Protein AF-0000000067828564 (afdb_homodimer)

Solvent-accessible surface area (backbone atoms only — not comparable to full-atom values): 9324 Å² total; per-residue (Å²): 128,87,75,57,63,28,29,44,36,35,41,36,28,55,82,49,42,72,46,80,44,44,30,70,44,70,65,61,47,49,49,48,43,61,68,49,35,58,80,33,35,77,32,80,57,73,42,78,50,86,53,73,77,52,92,93,58,77,49,69,43,34,34,47,38,53,44,32,39,38,39,35,58,36,68,76,77,78,79,71,78,120,129,86,73,58,62,28,29,43,35,36,41,32,33,56,49,76,42,74,46,79,44,38,29,70,43,69,65,62,46,50,47,47,42,60,70,47,38,58,81,33,41,77,32,76,55,73,42,79,48,87,46,67,78,46,88,79,32,40,35,35,33,19,34,48,32,55,75,47,77,46,80,39,79,34,70,78,75,73,80,69,79,119

Sequence (164 aa):
MQKADEFAIHLFLANGHREEVRFMTIQDFQKWYSNEVVPKHDSQEFISVPIRNIQGEYMVVRPSAIVAIRVEPIFFGSVERMMQKADEFAIHLFLANGHREEVRFMTIQDFQKWYSNEVVPKHDSQEFISVPIRNIQGEYMVVRPSAIVAIRVEPIFFGSVERM

Radius of gyration: 17.83 Å; Cα contacts (8 Å, |Δi|>4): 313; chains: 2; bounding box: 46×59×30 Å

Secondary structure (DSSP, 8-state):
-PPPSEEEEEEEEGGG-EEEEEES-HHHHHHHIIIIITTTTT--S-EEE---SSTT--EEE-GGGEEEEEEEEE--------/----SEEEEEEEEGGGEEEEEEES-HHHHHHHIIIIITTTTT--S-EEE---SSTT-EEEE-GGGEEEEEEEEE--------

Organism: Synechocystis sp. (strain ATCC 27184 / PCC 6803 / Kazusa) (NCBI:txid1111708)

pLDDT: mean 89.41, std 14.84, range [28.97, 98.69]

Foldseek 3Di:
DDDFQWKWKWFQFPPGDIDIAIDRDPVLVVCCCVVPLVVQQCFQDWDWDPGDDDPPDTDIDRSNGTPDMDMDGHHDDPPPPD/DDDFQWKWKWFDFAPGDIDIAIDRDPVLVVCCCVVPLVVQQCAQDWDKDPGDDDVPDTDIDRSVGGPDMDMDGHHDDPPPPD

Structure (mmCIF, N/CA/C/O backbone):
data_AF-0000000067828564-model_v1
#
loop_
_entity.id
_entity.type
_entity.pdbx_description
1 polymer 'Ssl2781 protein'
#
loop_
_atom_site.group_PDB
_atom_site.id
_atom_site.type_symbol
_atom_site.label_atom_id
_atom_site.label_alt_id
_atom_site.label_comp_id
_atom_site.label_asym_id
_atom_site.label_entity_id
_atom_site.label_seq_id
_atom_site.pdbx_PDB_ins_code
_atom_site.Cartn_x
_atom_site.Cartn_y
_atom_site.Cartn_z
_atom_site.occupancy
_atom_site.B_iso_or_equiv
_atom_site.auth_seq_id
_atom_site.auth_comp_id
_atom_site.auth_asym_id
_atom_site.auth_atom_id
_atom_site.pdbx_PDB_model_num
ATOM 1 N N . MET A 1 1 ? -16.844 6.855 16.109 1 56.84 1 MET A N 1
ATOM 2 C CA . MET A 1 1 ? -16 6.855 14.906 1 56.84 1 MET A CA 1
ATOM 3 C C . MET A 1 1 ? -16.812 6.465 13.672 1 56.84 1 MET A C 1
ATOM 5 O O . MET A 1 1 ? -17.734 5.652 13.766 1 56.84 1 MET A O 1
ATOM 9 N N . GLN A 1 2 ? -17.031 7.309 12.688 1 77.69 2 GLN A N 1
ATOM 10 C CA . GLN A 1 2 ? -17.828 7.012 11.508 1 77.69 2 GLN A CA 1
ATOM 11 C C . GLN A 1 2 ? -17.359 5.723 10.836 1 77.69 2 GLN A C 1
ATOM 13 O O . GLN A 1 2 ? -16.172 5.523 10.633 1 77.69 2 GLN A O 1
ATOM 18 N N . LYS A 1 3 ? -18.344 4.758 10.875 1 85.31 3 LYS A N 1
ATOM 19 C CA . LYS A 1 3 ? -18.078 3.49 10.203 1 85.31 3 LYS A CA 1
ATOM 20 C C . LYS A 1 3 ? -17.906 3.691 8.695 1 85.31 3 LYS A C 1
ATOM 22 O O . LYS A 1 3 ? -18.734 4.34 8.055 1 85.31 3 LYS A O 1
ATOM 27 N N . ALA A 1 4 ? -16.797 3.125 8.188 1 88.94 4 ALA A N 1
ATOM 28 C CA . ALA A 1 4 ? -16.547 3.244 6.754 1 88.94 4 ALA A CA 1
ATOM 29 C C . ALA A 1 4 ? -17.656 2.568 5.945 1 88.94 4 ALA A C 1
ATOM 31 O O . ALA A 1 4 ? -18.203 1.549 6.371 1 88.94 4 ALA A O 1
ATOM 32 N N . ASP A 1 5 ? -18.031 3.143 4.816 1 90.81 5 ASP A N 1
ATOM 33 C CA . ASP A 1 5 ? -19.062 2.582 3.947 1 90.81 5 ASP A CA 1
ATOM 34 C C . ASP A 1 5 ? -18.5 1.451 3.09 1 90.81 5 ASP A C 1
ATOM 36 O O . ASP A 1 5 ? -19.203 0.502 2.76 1 90.81 5 ASP A O 1
ATOM 40 N N . GLU A 1 6 ? -17.312 1.57 2.701 1 93.06 6 GLU A N 1
ATOM 41 C CA . GLU A 1 6 ? -16.578 0.573 1.929 1 93.06 6 GLU A CA 1
ATOM 42 C C . GLU A 1 6 ? -15.07 0.773 2.061 1 93.06 6 GLU A C 1
ATOM 44 O O . GLU A 1 6 ? -14.617 1.662 2.783 1 93.06 6 GLU A O 1
ATOM 49 N N . PHE A 1 7 ? -14.367 -0.123 1.478 1 92.5 7 PHE A N 1
ATOM 50 C CA . PHE A 1 7 ? -12.914 -0.074 1.516 1 92.5 7 PHE A CA 1
ATOM 51 C C . PHE A 1 7 ? -12.328 -0.185 0.111 1 92.5 7 PHE A C 1
ATOM 53 O O . PHE A 1 7 ? -12.625 -1.138 -0.615 1 92.5 7 PHE A O 1
ATOM 60 N N . ALA A 1 8 ? -11.641 0.835 -0.246 1 94.44 8 ALA A N 1
ATOM 61 C CA . ALA A 1 8 ? -10.844 0.76 -1.47 1 94.44 8 ALA A CA 1
ATOM 62 C C . ALA A 1 8 ? -9.539 0.012 -1.229 1 94.44 8 ALA A C 1
ATOM 64 O O . ALA A 1 8 ? -8.758 0.379 -0.347 1 94.44 8 ALA A O 1
ATOM 65 N N . ILE A 1 9 ? -9.359 -1.088 -1.995 1 96 9 ILE A N 1
ATOM 66 C CA . ILE A 1 9 ? -8.125 -1.866 -1.948 1 96 9 ILE A CA 1
ATOM 67 C C . ILE A 1 9 ? -7.297 -1.595 -3.201 1 96 9 ILE A C 1
ATOM 69 O O . ILE A 1 9 ? -7.723 -1.903 -4.316 1 96 9 ILE A O 1
ATOM 73 N N . HIS A 1 10 ? -6.141 -0.944 -2.955 1 96.56 10 HIS A N 1
ATOM 74 C CA . HIS A 1 10 ? -5.203 -0.717 -4.051 1 96.56 10 HIS A CA 1
ATOM 75 C C . HIS A 1 10 ? -4.184 -1.846 -4.148 1 96.56 10 HIS A C 1
ATOM 77 O O . HIS A 1 10 ? -3.42 -2.08 -3.207 1 96.56 10 HIS A O 1
ATOM 83 N N . LEU A 1 11 ? -4.246 -2.539 -5.25 1 97.75 11 LEU A N 1
ATOM 84 C CA . LEU A 1 11 ? -3.27 -3.584 -5.539 1 97.75 11 LEU A CA 1
ATOM 85 C C . LEU A 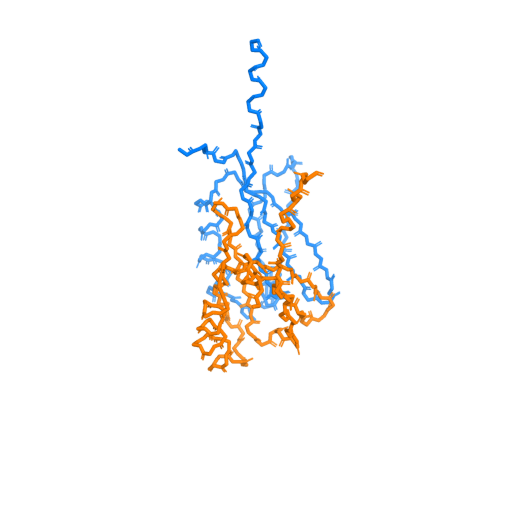1 11 ? -2.158 -3.057 -6.441 1 97.75 11 LEU A C 1
ATOM 87 O O . LEU A 1 11 ? -2.426 -2.572 -7.543 1 97.75 11 LEU A O 1
ATOM 91 N N . PHE A 1 12 ? -0.944 -3.07 -5.926 1 97.94 12 PHE A N 1
ATOM 92 C CA . PHE A 1 12 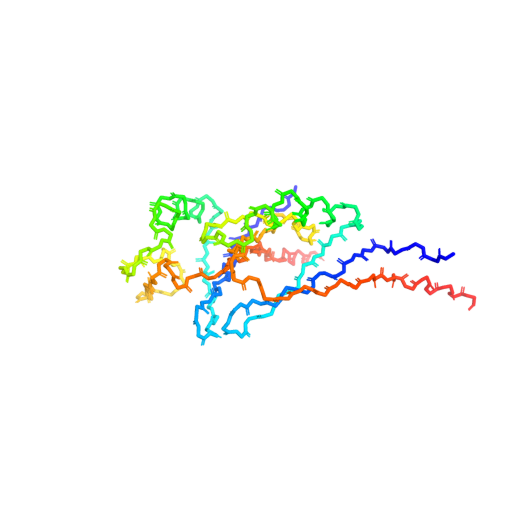? 0.238 -2.771 -6.727 1 97.94 12 PHE A CA 1
ATOM 93 C C . PHE A 1 12 ? 0.846 -4.047 -7.293 1 97.94 12 PHE A C 1
ATOM 95 O O . PHE A 1 12 ? 1.322 -4.902 -6.543 1 97.94 12 PHE A O 1
ATOM 102 N N . LEU A 1 13 ? 0.845 -4.16 -8.609 1 97.75 13 LEU A N 1
ATOM 103 C CA . LEU A 1 13 ? 1.21 -5.41 -9.258 1 97.75 13 LEU A CA 1
ATOM 104 C C . LEU A 1 13 ? 2.547 -5.281 -9.984 1 97.75 13 LEU A C 1
ATOM 106 O O . LEU A 1 13 ? 2.953 -4.176 -10.352 1 97.75 13 LEU A O 1
ATOM 110 N N . ALA A 1 14 ? 3.137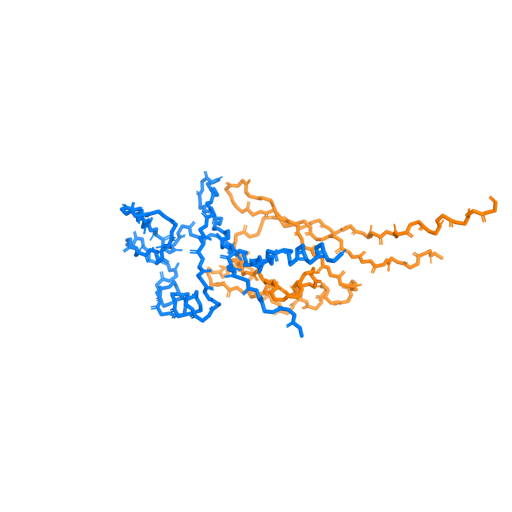 -6.453 -10.125 1 94.31 14 ALA A N 1
ATOM 111 C CA . ALA A 1 14 ? 4.367 -6.5 -10.906 1 94.31 14 ALA A CA 1
ATOM 112 C C . ALA A 1 14 ? 4.164 -5.879 -12.289 1 94.31 14 ALA A C 1
ATOM 114 O O . ALA A 1 14 ? 3.029 -5.73 -12.75 1 94.31 14 ALA A O 1
ATOM 115 N N . ASN A 1 15 ? 5.18 -5.391 -12.883 1 92.25 15 ASN A N 1
ATOM 116 C CA . ASN A 1 15 ? 5.258 -4.812 -14.219 1 92.25 15 ASN A CA 1
ATOM 117 C C . ASN A 1 15 ? 4.516 -3.479 -14.297 1 92.25 15 ASN A C 1
ATOM 119 O O . ASN A 1 15 ? 4.016 -3.105 -15.359 1 92.25 15 ASN A O 1
ATOM 123 N N . GLY A 1 16 ? 4.254 -2.867 -13.148 1 93.75 16 GLY A N 1
ATOM 124 C CA . GLY A 1 16 ? 3.844 -1.476 -13.078 1 93.75 16 GLY A CA 1
ATOM 125 C C . GLY A 1 16 ? 2.336 -1.298 -13.086 1 93.75 16 GLY A C 1
ATOM 126 O O . GLY A 1 16 ? 1.84 -0.17 -13.109 1 93.75 16 GLY A O 1
ATOM 127 N N . HIS A 1 17 ? 1.608 -2.404 -13.008 1 96 17 HIS A N 1
ATOM 128 C CA . HIS A 1 17 ? 0.152 -2.322 -13.008 1 96 17 HIS A CA 1
ATOM 129 C C . HIS A 1 17 ? -0.385 -1.99 -11.617 1 96 17 HIS A C 1
ATOM 131 O O . HIS A 1 17 ? 0.155 -2.455 -10.617 1 96 17 HIS A O 1
ATOM 137 N N . ARG A 1 18 ? -1.428 -1.142 -11.641 1 96.12 18 ARG A N 1
ATOM 138 C CA . ARG A 1 18 ? -2.154 -0.797 -10.422 1 96.12 18 ARG A CA 1
ATOM 139 C C . ARG A 1 18 ? -3.66 -0.945 -10.625 1 96.12 18 ARG A C 1
ATOM 141 O O . ARG A 1 18 ? -4.199 -0.509 -11.641 1 96.12 18 ARG A O 1
ATOM 148 N N . GLU A 1 19 ? -4.27 -1.646 -9.625 1 95.56 19 GLU A N 1
ATOM 149 C CA . GLU A 1 19 ? -5.715 -1.826 -9.703 1 95.56 19 GLU A CA 1
ATOM 150 C C . GLU A 1 19 ? -6.391 -1.453 -8.391 1 95.56 19 GLU A C 1
ATOM 152 O O . GLU A 1 19 ? -5.789 -1.577 -7.32 1 95.56 19 GLU A O 1
ATOM 157 N N . GLU A 1 20 ? -7.559 -0.889 -8.508 1 94.81 20 GLU A N 1
ATOM 158 C CA . GLU A 1 20 ? -8.391 -0.613 -7.344 1 94.81 20 GLU A CA 1
ATOM 159 C C . GLU A 1 20 ? -9.648 -1.477 -7.348 1 94.81 20 GLU A C 1
ATOM 161 O O . GLU A 1 20 ? -10.336 -1.572 -8.367 1 94.81 20 GLU A O 1
ATOM 166 N N . VAL A 1 21 ? -9.859 -2.176 -6.176 1 94.12 21 VAL A N 1
ATOM 167 C CA . VAL A 1 21 ? -11.086 -2.949 -6.008 1 94.12 21 VAL A CA 1
ATOM 168 C C . VAL A 1 21 ? -11.781 -2.551 -4.707 1 94.12 21 VAL A C 1
ATOM 170 O O . VAL A 1 21 ? -11.156 -1.949 -3.826 1 94.12 21 VAL A O 1
ATOM 173 N N . ARG A 1 22 ? -13.07 -2.857 -4.699 1 92.69 22 ARG A N 1
ATOM 174 C CA . ARG A 1 22 ? -13.852 -2.445 -3.543 1 92.69 22 ARG A CA 1
ATOM 175 C C . ARG A 1 22 ? -14.344 -3.656 -2.752 1 92.69 22 ARG A C 1
ATOM 177 O O . ARG A 1 22 ? -14.758 -4.656 -3.336 1 92.69 22 ARG A O 1
ATOM 184 N N . PHE A 1 23 ? -14.125 -3.523 -1.428 1 91.88 23 PHE A N 1
ATOM 185 C CA . PHE A 1 23 ? -14.719 -4.465 -0.485 1 91.88 23 PHE A CA 1
ATOM 186 C C . PHE A 1 23 ? -15.742 -3.768 0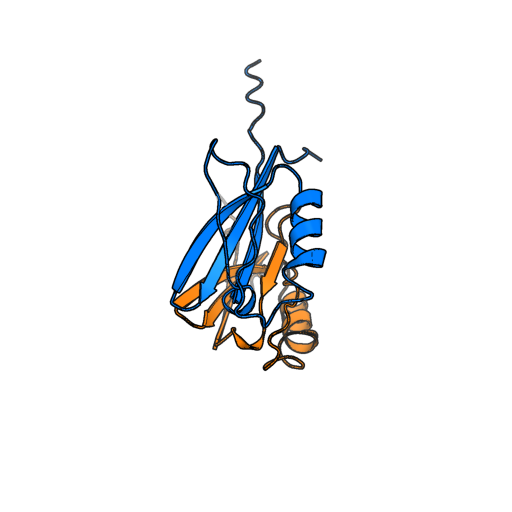.398 1 91.88 23 PHE A C 1
ATOM 188 O O . PHE A 1 23 ? -15.531 -2.631 0.827 1 91.88 23 PHE A O 1
ATOM 195 N N . MET A 1 24 ? -16.781 -4.453 0.681 1 88.88 24 MET A N 1
ATOM 196 C CA . MET A 1 24 ? -17.859 -3.859 1.475 1 88.88 24 MET A CA 1
ATOM 197 C C . MET A 1 24 ? -17.438 -3.727 2.938 1 88.88 24 MET A C 1
ATOM 199 O O . MET A 1 24 ? -17.828 -2.773 3.613 1 88.88 24 MET A O 1
ATOM 203 N N . THR A 1 25 ? -16.688 -4.684 3.449 1 91.25 25 THR A N 1
ATOM 204 C CA . THR A 1 25 ? -16.234 -4.656 4.836 1 91.25 25 THR A CA 1
ATOM 205 C C . THR A 1 25 ? -14.75 -4.969 4.93 1 91.25 25 THR A C 1
ATOM 207 O O . THR A 1 25 ? -14.195 -5.648 4.066 1 91.25 25 THR A O 1
ATOM 210 N N . ILE A 1 26 ? -14.18 -4.539 5.969 1 92.62 26 ILE A N 1
ATOM 211 C CA . ILE A 1 26 ? -12.773 -4.816 6.207 1 92.62 26 ILE A CA 1
ATOM 212 C C . ILE A 1 26 ? -12.578 -6.305 6.477 1 92.62 26 ILE A C 1
ATOM 214 O O . ILE A 1 26 ? -11.547 -6.879 6.109 1 92.62 26 ILE A O 1
ATOM 218 N N . GLN A 1 27 ? -13.578 -6.898 7.137 1 94.44 27 GLN A N 1
ATOM 219 C CA . GLN A 1 27 ? -13.516 -8.32 7.461 1 94.44 27 GLN A CA 1
ATOM 220 C C . GLN A 1 27 ? -13.438 -9.172 6.195 1 94.44 27 GLN A C 1
ATOM 222 O O . GLN A 1 27 ? -12.711 -10.164 6.152 1 94.44 27 GLN A O 1
ATOM 227 N N . ASP A 1 28 ? -14.164 -8.805 5.117 1 93.56 28 ASP A N 1
ATOM 228 C CA . ASP A 1 28 ? -14.117 -9.531 3.854 1 93.56 28 ASP A CA 1
ATOM 229 C C . ASP A 1 28 ? -12.727 -9.469 3.227 1 93.56 28 ASP A C 1
ATOM 231 O O . ASP A 1 28 ? -12.219 -10.469 2.721 1 93.56 28 ASP A O 1
ATOM 235 N N . PHE A 1 29 ? -12.18 -8.312 3.324 1 94.69 29 PHE A N 1
ATOM 236 C CA . PHE A 1 29 ? -10.82 -8.18 2.812 1 94.69 29 PHE A CA 1
ATOM 237 C C . PHE A 1 29 ? -9.852 -9.031 3.627 1 94.69 29 PHE A C 1
ATOM 239 O O . PHE A 1 29 ? -9.023 -9.742 3.064 1 94.69 29 PHE A O 1
ATOM 246 N N . GLN A 1 30 ? -9.992 -8.867 4.949 1 95.56 30 GLN A N 1
ATOM 247 C CA . GLN A 1 30 ? -9.07 -9.578 5.824 1 95.56 30 GLN A CA 1
ATOM 248 C C . GLN A 1 30 ? -9.148 -11.086 5.598 1 95.56 30 GLN A C 1
ATOM 250 O O . GLN A 1 30 ? -8.125 -11.781 5.613 1 95.56 30 GLN A O 1
ATOM 255 N N . LYS A 1 31 ? -10.297 -11.625 5.414 1 97.19 31 LYS A N 1
ATOM 256 C CA . LYS A 1 31 ? -10.477 -13.039 5.121 1 97.19 31 LYS A CA 1
ATOM 257 C C . LYS A 1 31 ? -9.766 -13.43 3.824 1 97.19 31 LYS A C 1
ATOM 259 O O . LYS A 1 31 ? -9.039 -14.422 3.781 1 97.19 31 LYS A O 1
ATOM 264 N N . TRP A 1 32 ? -9.961 -12.641 2.775 1 97.75 32 TRP A N 1
ATOM 265 C CA . TRP A 1 32 ? -9.328 -12.914 1.491 1 97.75 32 TRP A CA 1
ATOM 266 C C . TRP A 1 32 ? -7.809 -12.836 1.611 1 97.75 32 TRP A C 1
ATOM 268 O O . TRP A 1 32 ? -7.094 -13.711 1.116 1 97.75 32 TRP A O 1
ATOM 278 N N . TYR A 1 33 ? -7.367 -11.859 2.248 1 97.94 33 TYR A N 1
ATOM 279 C CA . TYR A 1 33 ? -5.941 -11.617 2.43 1 97.94 33 TYR A CA 1
ATOM 280 C C . TYR A 1 33 ? -5.289 -12.75 3.209 1 97.94 33 TYR A C 1
ATOM 282 O O . TYR A 1 33 ? -4.293 -13.328 2.762 1 97.94 33 TYR A O 1
ATOM 290 N N . SER A 1 34 ? -5.914 -13.148 4.371 1 98.06 34 SER A N 1
ATOM 291 C CA . SER A 1 34 ? -5.32 -14.125 5.281 1 98.06 34 SER A CA 1
ATOM 292 C C . SER A 1 34 ? -5.477 -15.547 4.746 1 98.06 34 SER A C 1
ATOM 294 O O . SER A 1 34 ? -4.609 -16.391 4.965 1 98.06 34 SER A O 1
ATOM 296 N N . ASN A 1 35 ? -6.559 -15.812 4.031 1 98.06 35 ASN A N 1
ATOM 297 C CA . ASN A 1 35 ? -6.848 -17.172 3.609 1 98.06 35 ASN A CA 1
ATOM 298 C C . ASN A 1 35 ? -6.305 -17.453 2.211 1 98.06 35 ASN A C 1
ATOM 300 O O . ASN A 1 35 ? -6.031 -18.609 1.867 1 98.06 35 ASN A O 1
ATOM 304 N N . GLU A 1 36 ? -6.168 -16.406 1.363 1 98.06 36 GLU A N 1
ATOM 305 C CA . GLU A 1 36 ? -5.801 -16.641 -0.03 1 98.06 36 GLU A CA 1
ATOM 306 C C . GLU A 1 36 ? -4.43 -16.047 -0.345 1 98.06 36 GLU A C 1
ATOM 308 O O . GLU A 1 36 ? -3.549 -16.75 -0.853 1 98.06 36 GLU A O 1
ATOM 313 N N . VAL A 1 37 ? -4.191 -14.844 -0.028 1 98.38 37 VAL A N 1
ATOM 314 C CA . VAL A 1 37 ? -2.984 -14.148 -0.466 1 98.38 37 VAL A CA 1
ATOM 315 C C . VAL A 1 37 ? -1.788 -14.617 0.359 1 98.38 37 VAL A C 1
ATOM 317 O O . VAL A 1 37 ? -0.784 -15.07 -0.196 1 98.38 37 VAL A O 1
ATOM 320 N N . VAL A 1 38 ? -1.982 -14.586 1.669 1 98.19 38 VAL A N 1
ATOM 321 C CA . VAL A 1 38 ? -0.851 -14.82 2.561 1 98.19 38 VAL A CA 1
ATOM 322 C C . VAL A 1 38 ? -0.354 -16.25 2.4 1 98.19 38 VAL A C 1
ATOM 324 O O . VAL A 1 38 ? 0.827 -16.484 2.127 1 98.19 38 VAL A O 1
ATOM 327 N N . PRO A 1 39 ? -1.225 -17.312 2.508 1 98.25 39 PRO A N 1
ATOM 328 C CA . PRO A 1 39 ? -0.71 -18.672 2.402 1 98.25 39 PRO A CA 1
ATOM 329 C C . PRO A 1 39 ? -0.156 -19 1.015 1 98.25 39 PRO A C 1
ATOM 331 O O . PRO A 1 39 ? 0.65 -19.906 0.863 1 98.25 39 PRO A O 1
ATOM 334 N N . LYS A 1 40 ? -0.553 -18.219 -0 1 98.12 40 LYS A N 1
ATOM 335 C CA . LYS A 1 40 ? -0.131 -18.453 -1.378 1 98.12 40 LYS A CA 1
ATOM 336 C C . LYS A 1 40 ? 0.724 -17.297 -1.897 1 98.12 40 LYS A C 1
ATOM 338 O O . LYS A 1 40 ? 0.71 -17 -3.094 1 98.12 40 LYS A O 1
ATOM 343 N N . HIS A 1 41 ? 1.382 -16.562 -1.081 1 97.19 41 HIS A N 1
ATOM 344 C CA . HIS A 1 41 ? 2.025 -15.281 -1.372 1 97.19 41 HIS A CA 1
ATOM 345 C C . HIS A 1 41 ? 3.02 -15.414 -2.521 1 97.19 41 HIS A C 1
ATOM 347 O O . HIS A 1 41 ? 3.268 -14.453 -3.248 1 97.19 41 HIS A O 1
ATOM 353 N N . ASP A 1 42 ? 3.596 -16.625 -2.801 1 96.94 42 ASP A N 1
ATOM 354 C CA . ASP A 1 42 ? 4.574 -16.797 -3.871 1 96.94 42 ASP A CA 1
ATOM 355 C C . ASP A 1 42 ? 3.975 -17.578 -5.039 1 96.94 42 ASP A C 1
ATOM 357 O O . ASP A 1 42 ? 4.688 -17.938 -5.977 1 96.94 42 ASP A O 1
ATOM 361 N N . SER A 1 43 ? 2.707 -17.844 -4.953 1 98.06 43 SER A N 1
ATOM 362 C CA . SER A 1 43 ? 2.059 -18.672 -5.957 1 98.06 43 SER A CA 1
ATOM 363 C C . SER A 1 43 ? 1.886 -17.922 -7.273 1 98.06 43 SER A C 1
ATOM 365 O O . SER A 1 43 ? 1.522 -16.734 -7.277 1 98.06 43 SER A O 1
ATOM 367 N N . GLN A 1 44 ? 2.1 -18.578 -8.391 1 97.94 44 GLN A N 1
ATOM 368 C CA . GLN A 1 44 ? 1.851 -18.062 -9.727 1 97.94 44 GLN A CA 1
ATOM 369 C C . GLN A 1 44 ? 0.458 -18.438 -10.219 1 97.94 44 GLN A C 1
ATOM 371 O O . GLN A 1 44 ? 0.048 -18.047 -11.312 1 97.94 44 GLN A O 1
ATOM 376 N N . GLU A 1 45 ? -0.202 -19.234 -9.438 1 98 45 GLU A N 1
ATOM 377 C CA . GLU A 1 45 ? -1.568 -19.625 -9.781 1 98 45 GLU A CA 1
ATOM 378 C C . GLU A 1 45 ? -2.551 -18.5 -9.477 1 98 45 GLU A C 1
ATOM 380 O O . GLU A 1 45 ? -2.404 -17.781 -8.477 1 98 45 GLU A O 1
ATOM 385 N N . PHE A 1 46 ? -3.525 -18.438 -10.32 1 98.19 46 PHE A N 1
ATOM 386 C CA . PHE A 1 46 ? -4.527 -17.391 -10.141 1 98.19 46 PHE A CA 1
ATOM 387 C C . PHE A 1 46 ? -5.418 -17.703 -8.938 1 98.19 46 PHE A C 1
ATOM 389 O O . PHE A 1 46 ? -5.809 -18.844 -8.734 1 98.19 46 PHE A O 1
ATOM 396 N N . ILE A 1 47 ? -5.656 -16.609 -8.164 1 98 47 ILE A N 1
ATOM 397 C CA . ILE A 1 47 ? -6.723 -16.656 -7.168 1 98 47 ILE A CA 1
ATOM 398 C C . ILE A 1 47 ? -7.77 -15.594 -7.48 1 98 47 ILE A C 1
ATOM 400 O O . ILE A 1 47 ? -7.457 -14.555 -8.07 1 98 47 ILE A O 1
ATOM 404 N N . SER A 1 48 ? -8.984 -15.875 -7.059 1 95.81 48 SER A N 1
ATOM 405 C CA . SER A 1 48 ? -10.078 -14.93 -7.285 1 95.81 48 SER A CA 1
ATOM 406 C C . SER A 1 48 ? -10.055 -13.805 -6.262 1 95.81 48 SER A C 1
ATOM 408 O O . SER A 1 48 ? -9.797 -14.031 -5.082 1 95.81 48 SER A O 1
ATOM 410 N N . VAL A 1 49 ? -10.312 -12.609 -6.703 1 95.38 49 VAL A N 1
ATOM 411 C CA . VAL A 1 49 ? -10.531 -11.469 -5.82 1 95.38 49 VAL A CA 1
ATOM 412 C C . VAL A 1 49 ? -12.023 -11.25 -5.625 1 95.38 49 VAL A C 1
ATOM 414 O O . VAL A 1 49 ? -12.766 -11.055 -6.594 1 95.38 49 VAL A O 1
ATOM 417 N N . PRO A 1 50 ? -12.445 -11.289 -4.344 1 88.25 50 PRO A N 1
ATOM 418 C CA . PRO A 1 50 ? -13.875 -11.133 -4.086 1 88.25 50 PRO A CA 1
ATOM 419 C C . PRO A 1 50 ? -14.359 -9.695 -4.301 1 88.25 50 PRO A C 1
ATOM 421 O O . PRO A 1 50 ? -14.586 -8.969 -3.334 1 88.25 50 PRO A O 1
ATOM 424 N N . ILE A 1 51 ? -14.633 -9.156 -5.492 1 79 51 ILE A N 1
ATOM 425 C CA . ILE A 1 51 ? -14.984 -7.773 -5.793 1 79 51 ILE A CA 1
ATOM 426 C C . ILE A 1 51 ? -16.5 -7.637 -5.902 1 79 51 ILE A C 1
ATOM 428 O O . ILE A 1 51 ? -17.203 -8.617 -6.16 1 79 51 ILE A O 1
ATOM 432 N N . ARG A 1 52 ? -17.109 -6.586 -5.309 1 71.94 52 ARG A N 1
ATOM 433 C CA . ARG A 1 52 ? -18.531 -6.281 -5.387 1 71.94 52 ARG A CA 1
ATOM 434 C C . ARG A 1 52 ? -18.781 -5.047 -6.246 1 71.94 52 ARG A C 1
ATOM 436 O O . ARG A 1 52 ? -19.688 -4.258 -5.965 1 71.94 52 ARG A O 1
ATOM 443 N N . ASN A 1 53 ? -18.078 -4.855 -7.254 1 67.25 53 ASN A N 1
ATOM 444 C CA . ASN A 1 53 ? -18.266 -3.598 -7.973 1 67.25 53 ASN A CA 1
ATOM 445 C C . ASN A 1 53 ? -19.516 -3.633 -8.859 1 67.25 53 ASN A C 1
ATOM 447 O O . ASN A 1 53 ? -20.453 -2.873 -8.641 1 67.25 53 ASN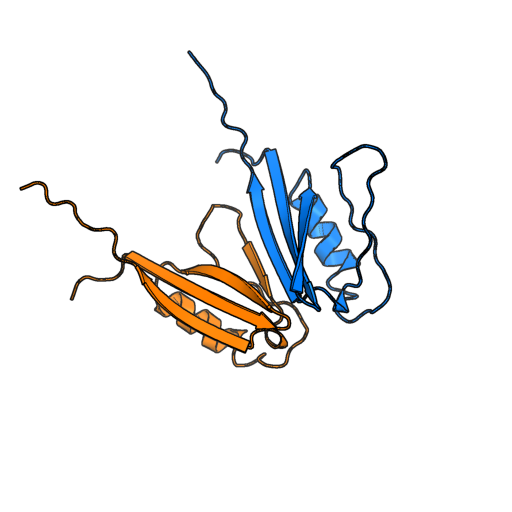 A O 1
ATOM 451 N N . ILE A 1 54 ? -19.5 -4.316 -9.906 1 69.38 54 ILE A N 1
ATOM 452 C CA . ILE A 1 54 ? -20.594 -4.363 -10.859 1 69.38 54 ILE A CA 1
ATOM 453 C C . ILE A 1 54 ? -21 -5.816 -11.117 1 69.38 54 ILE A C 1
ATOM 455 O O . ILE A 1 54 ? -20.172 -6.723 -11 1 69.38 54 ILE A O 1
ATOM 459 N N . GLN A 1 55 ? -22.281 -6.004 -11.242 1 75.62 55 GLN A N 1
ATOM 460 C CA . GLN A 1 55 ? -22.75 -7.328 -11.641 1 75.62 55 GLN A CA 1
ATOM 461 C C . GLN A 1 55 ? -21.922 -7.879 -12.797 1 75.62 55 GLN A C 1
ATOM 463 O O . GLN A 1 55 ? -21.609 -7.156 -13.742 1 75.62 55 GLN A O 1
ATOM 468 N N . GLY A 1 56 ? -21.344 -9.141 -12.727 1 81.5 56 GLY A N 1
ATOM 469 C CA . GLY A 1 56 ? -20.609 -9.812 -13.781 1 81.5 56 GLY A CA 1
ATOM 470 C C . GLY A 1 56 ? -19.125 -9.516 -13.758 1 81.5 56 GLY A C 1
ATOM 471 O O . GLY A 1 56 ? -18.344 -10.117 -14.508 1 81.5 56 GLY A O 1
ATOM 472 N N . GLU A 1 57 ? -18.75 -8.562 -12.922 1 84.12 57 GLU A N 1
ATOM 473 C CA . GLU A 1 57 ? -17.344 -8.219 -12.844 1 84.12 57 GLU A CA 1
ATOM 474 C C . GLU A 1 57 ? -16.578 -9.188 -11.938 1 84.12 57 GLU A C 1
ATOM 476 O O . GLU A 1 57 ? -17.094 -9.594 -10.891 1 84.12 57 GLU A O 1
ATOM 481 N N . TYR A 1 58 ? -15.477 -9.812 -12.453 1 90.19 58 TYR A N 1
ATOM 482 C CA . TYR A 1 58 ? -14.617 -10.602 -11.57 1 90.19 58 TYR A CA 1
ATOM 483 C C . TYR A 1 58 ? -13.148 -10.312 -11.836 1 90.19 58 TYR A C 1
ATOM 485 O O . TYR A 1 58 ? -12.789 -9.812 -12.906 1 90.19 58 TYR A O 1
ATOM 493 N N . MET A 1 59 ? -12.359 -10.547 -11.008 1 93.88 59 MET A N 1
ATOM 494 C CA . MET A 1 59 ? -10.914 -10.375 -11.125 1 93.88 59 MET A CA 1
ATOM 495 C C . MET A 1 59 ? -10.18 -11.586 -10.555 1 93.88 59 MET A C 1
ATOM 497 O O . MET A 1 59 ? -10.609 -12.172 -9.555 1 93.88 59 MET A O 1
ATOM 501 N N . VAL A 1 60 ? -9.109 -12 -11.281 1 97.5 60 VAL A N 1
ATOM 502 C CA . VAL A 1 60 ? -8.148 -12.969 -10.75 1 97.5 60 VAL A CA 1
ATOM 503 C C . VAL A 1 60 ? -6.746 -12.359 -10.758 1 97.5 60 VAL A C 1
ATOM 505 O O . VAL A 1 60 ? -6.453 -11.469 -11.562 1 97.5 60 VAL A O 1
ATOM 508 N N . VAL A 1 61 ? -5.98 -12.828 -9.812 1 98 61 VAL A N 1
ATOM 509 C CA . VAL A 1 61 ? -4.625 -12.297 -9.703 1 98 61 VAL A CA 1
ATOM 510 C C . VAL A 1 61 ? -3.676 -13.398 -9.234 1 98 61 VAL A C 1
ATOM 512 O O . VAL A 1 61 ? -4.094 -14.336 -8.547 1 98 61 VAL A O 1
ATOM 515 N N . ARG A 1 62 ? -2.467 -13.312 -9.703 1 98.5 62 ARG A N 1
ATOM 516 C CA . ARG A 1 62 ? -1.416 -14.133 -9.117 1 98.5 62 ARG A CA 1
ATOM 517 C C . ARG A 1 62 ? -0.874 -13.492 -7.84 1 98.5 62 ARG A C 1
ATOM 519 O O . ARG A 1 62 ? -0.381 -12.367 -7.871 1 98.5 62 ARG A O 1
ATOM 526 N N . PRO A 1 63 ? -0.959 -14.195 -6.625 1 98.38 63 PRO A N 1
ATOM 527 C CA . PRO A 1 63 ? -0.448 -13.594 -5.395 1 98.38 63 PRO A CA 1
ATOM 528 C C . PRO A 1 63 ? 1.016 -13.172 -5.508 1 98.38 63 PRO A C 1
ATOM 530 O O . PRO A 1 63 ? 1.406 -12.133 -4.965 1 98.38 63 PRO A O 1
ATOM 533 N N . SER A 1 64 ? 1.823 -13.898 -6.312 1 98.06 64 SER A N 1
ATOM 534 C CA . SER A 1 64 ? 3.246 -13.609 -6.461 1 98.06 64 SER A CA 1
ATOM 535 C C . SER A 1 64 ? 3.467 -12.289 -7.195 1 98.06 64 SER A C 1
ATOM 537 O O . SER A 1 64 ? 4.555 -11.711 -7.133 1 98.06 64 SER A O 1
ATOM 539 N N . ALA A 1 65 ? 2.445 -11.812 -7.887 1 97.75 65 ALA A N 1
ATOM 540 C CA . ALA A 1 65 ? 2.574 -10.594 -8.68 1 97.75 65 ALA A CA 1
ATOM 541 C C . ALA A 1 65 ? 2.186 -9.367 -7.863 1 97.75 65 ALA A C 1
ATOM 543 O O . ALA A 1 65 ? 2.33 -8.234 -8.328 1 97.75 65 ALA A O 1
ATOM 544 N N . ILE A 1 66 ? 1.715 -9.547 -6.656 1 98.06 66 ILE A N 1
ATOM 545 C CA . ILE A 1 66 ? 1.338 -8.438 -5.785 1 98.06 66 ILE A CA 1
ATOM 546 C C . ILE A 1 66 ? 2.561 -7.953 -5.012 1 98.06 66 ILE A C 1
ATOM 548 O O . ILE A 1 66 ? 3.164 -8.711 -4.25 1 98.06 66 ILE A O 1
ATOM 552 N N . VAL A 1 67 ? 2.863 -6.68 -5.207 1 97.88 67 VAL A N 1
ATOM 553 C CA . VAL A 1 67 ? 4.078 -6.168 -4.582 1 97.88 67 VAL A CA 1
ATOM 554 C C . VAL A 1 67 ? 3.723 -5.398 -3.311 1 97.88 67 VAL A C 1
ATOM 556 O O . VAL A 1 67 ? 4.516 -5.344 -2.369 1 97.88 67 VAL A O 1
ATOM 559 N N . ALA A 1 68 ? 2.539 -4.789 -3.287 1 97.94 68 ALA A N 1
ATOM 560 C CA . ALA A 1 68 ? 2.018 -4.059 -2.137 1 97.94 68 ALA A CA 1
ATOM 561 C C . ALA A 1 68 ? 0.495 -3.959 -2.195 1 97.94 68 ALA A C 1
ATOM 563 O O . ALA A 1 68 ? -0.104 -4.137 -3.258 1 97.94 68 ALA A O 1
ATOM 564 N N . ILE A 1 69 ? -0.08 -3.725 -1.053 1 97.56 69 ILE A N 1
ATOM 565 C CA . ILE A 1 69 ? -1.517 -3.5 -0.933 1 97.56 69 ILE A CA 1
ATOM 566 C C . ILE A 1 69 ? -1.777 -2.309 -0.015 1 97.56 69 ILE A C 1
ATOM 568 O O . ILE A 1 69 ? -1.205 -2.219 1.073 1 97.56 69 ILE A O 1
ATOM 572 N N . ARG A 1 70 ? -2.547 -1.358 -0.452 1 96.44 70 ARG A N 1
ATOM 573 C CA . ARG A 1 70 ? -3.008 -0.246 0.374 1 96.44 70 ARG A CA 1
ATOM 574 C C . ARG A 1 70 ? -4.52 -0.297 0.568 1 96.44 70 ARG A C 1
ATOM 576 O O . ARG A 1 70 ? -5.27 -0.456 -0.396 1 96.44 70 ARG A O 1
ATOM 583 N N . VAL A 1 71 ? -4.902 -0.274 1.812 1 95.25 71 VAL A N 1
ATOM 584 C CA . VAL A 1 71 ? -6.316 -0.31 2.178 1 95.25 71 VAL A CA 1
ATOM 585 C C . VAL A 1 71 ? -6.758 1.067 2.666 1 95.25 71 VAL A C 1
ATOM 587 O O . VAL A 1 71 ? -6.129 1.652 3.549 1 95.25 71 VAL A O 1
ATOM 590 N N . GLU A 1 72 ? -7.848 1.523 2.07 1 92.81 72 GLU A N 1
ATOM 591 C CA . GLU A 1 72 ? -8.367 2.84 2.426 1 92.81 72 GLU A CA 1
ATOM 592 C C . GLU A 1 72 ? -9.859 2.773 2.74 1 92.81 72 GLU A C 1
ATOM 594 O O . GLU A 1 72 ? -10.672 2.432 1.875 1 92.81 72 GLU A O 1
ATOM 599 N N . PRO A 1 73 ? -10.219 3.141 3.988 1 92.31 73 PRO A N 1
ATOM 600 C CA . PRO A 1 73 ? -11.656 3.283 4.242 1 92.31 73 PRO A CA 1
ATOM 601 C C . PRO A 1 73 ? -12.281 4.426 3.445 1 92.31 73 PRO A C 1
ATOM 603 O O . PRO A 1 73 ? -11.648 5.469 3.25 1 92.31 73 PRO A O 1
ATOM 606 N N . ILE A 1 74 ? -13.445 4.227 2.949 1 90.75 74 ILE A N 1
ATOM 607 C CA . ILE A 1 74 ? -14.203 5.23 2.213 1 90.75 74 ILE A CA 1
ATOM 608 C C . ILE A 1 74 ? -15.461 5.598 2.994 1 90.75 74 ILE A C 1
ATOM 610 O O . ILE A 1 74 ? -16.219 4.723 3.416 1 90.75 74 ILE A O 1
ATOM 614 N N . PHE A 1 75 ? -15.531 6.879 3.291 1 89 75 PHE A N 1
ATOM 615 C CA . PHE A 1 75 ? -16.703 7.395 4 1 89 75 PHE A CA 1
ATOM 616 C C . PHE A 1 75 ? -17.562 8.25 3.08 1 89 75 PHE A C 1
ATOM 618 O O . PHE A 1 75 ? -17.047 9.18 2.441 1 89 75 PHE A O 1
ATOM 625 N N . PHE A 1 76 ? -18.766 7.906 2.854 1 83.5 76 PHE A N 1
ATOM 626 C CA . PHE A 1 76 ? -19.672 8.695 2.027 1 83.5 76 PHE A CA 1
ATOM 627 C C . PHE A 1 76 ? -20.312 9.82 2.84 1 83.5 76 PHE A C 1
ATOM 629 O O . PHE A 1 76 ? -20.625 9.633 4.016 1 83.5 76 PHE A O 1
ATOM 636 N N . GLY A 1 77 ? -19.781 11.133 2.963 1 67.38 77 GLY A N 1
ATOM 637 C CA . GLY A 1 77 ? -20.344 12.289 3.629 1 67.38 77 GLY A CA 1
ATOM 638 C C . GLY A 1 77 ? -21.859 12.188 3.824 1 67.38 77 GLY A C 1
ATOM 639 O O . GLY A 1 77 ? -22.547 11.594 2.996 1 67.38 77 GLY A O 1
ATOM 640 N N . SER A 1 78 ? -22.266 11.922 5.164 1 54.66 78 SER A N 1
ATOM 641 C CA . SER A 1 78 ? -23.656 12.281 5.398 1 54.66 78 SER A CA 1
ATOM 642 C C . SER A 1 78 ? -23.922 13.742 5.059 1 54.66 78 SER A C 1
ATOM 644 O O . SER A 1 78 ? -23.312 14.641 5.652 1 54.66 78 SER A O 1
ATOM 646 N N . VAL A 1 79 ? -24.047 14.375 3.799 1 45.5 79 VAL A N 1
ATOM 647 C CA . VAL A 1 79 ? -24.734 15.656 3.67 1 45.5 79 VAL A CA 1
ATOM 648 C C . VAL A 1 79 ? -25.969 15.664 4.559 1 45.5 79 VAL A C 1
ATOM 650 O O . VAL A 1 79 ? -26.938 14.938 4.305 1 45.5 79 VAL A O 1
ATOM 653 N N . GLU A 1 80 ? -26.062 15.625 5.859 1 37.38 80 GLU A N 1
ATOM 654 C CA . GLU A 1 80 ? -27.234 16.266 6.438 1 37.38 80 GLU A CA 1
ATOM 655 C C . GLU A 1 80 ? -27.266 17.75 6.086 1 37.38 80 GLU A C 1
ATOM 657 O O . GLU A 1 80 ? -26.406 18.516 6.512 1 37.38 80 GLU A O 1
ATOM 662 N N . ARG A 1 81 ? -27.547 18.156 4.852 1 34.38 81 ARG A N 1
ATOM 663 C CA . ARG A 1 81 ? -28.297 19.406 4.723 1 34.38 81 ARG A CA 1
ATOM 664 C C . ARG A 1 81 ? -29.422 19.484 5.75 1 34.38 81 ARG A C 1
ATOM 666 O O . ARG A 1 81 ? -30.391 18.734 5.668 1 34.38 81 ARG A O 1
ATOM 673 N N . MET A 1 82 ? -29.328 19.484 7.16 1 28.97 82 MET A N 1
ATOM 674 C CA . MET A 1 82 ? -30.25 20.5 7.664 1 28.97 82 MET A CA 1
ATOM 675 C C . MET A 1 82 ? -29.828 21.891 7.191 1 28.97 82 MET A C 1
ATOM 677 O O . MET A 1 82 ? -28.641 22.156 7.004 1 28.97 82 MET A O 1
ATOM 681 N N . MET B 1 1 ? 15.227 25.219 15.344 1 63.22 1 MET B N 1
ATOM 682 C CA . MET B 1 1 ? 14.883 24.516 14.117 1 63.22 1 MET B CA 1
ATOM 683 C C . MET B 1 1 ? 13.438 24.016 14.156 1 63.22 1 MET B C 1
ATOM 685 O O . MET B 1 1 ? 12.93 23.672 15.219 1 63.22 1 MET B O 1
ATOM 689 N N . GLN B 1 2 ? 12.539 24.516 13.336 1 85.19 2 GLN B N 1
ATOM 690 C CA . GLN B 1 2 ? 11.125 24.141 13.336 1 85.19 2 GLN B CA 1
ATOM 691 C C . GLN B 1 2 ? 10.953 22.625 13.289 1 85.19 2 GLN B C 1
ATOM 693 O O . GLN B 1 2 ? 11.609 21.953 12.492 1 85.19 2 GLN B O 1
ATOM 698 N N . LYS B 1 3 ? 10.461 22.109 14.391 1 91.31 3 LYS B N 1
ATOM 699 C CA . LYS B 1 3 ? 10.156 20.688 14.445 1 91.31 3 LYS B CA 1
ATOM 700 C C . LYS B 1 3 ? 9.133 20.297 13.375 1 91.31 3 LYS B C 1
ATOM 702 O O . LYS B 1 3 ? 8.086 20.938 13.25 1 91.31 3 LYS B O 1
ATOM 707 N N . ALA B 1 4 ? 9.531 19.25 12.648 1 93.06 4 ALA B N 1
ATOM 708 C CA . ALA B 1 4 ? 8.617 18.797 11.602 1 93.06 4 ALA B CA 1
ATOM 709 C C . ALA B 1 4 ? 7.305 18.312 12.195 1 93.06 4 ALA B C 1
ATOM 711 O O . ALA B 1 4 ? 7.281 17.75 13.289 1 93.06 4 ALA B O 1
ATOM 712 N N . ASP B 1 5 ? 6.164 18.578 11.508 1 92.44 5 ASP B N 1
ATOM 713 C CA . ASP B 1 5 ? 4.852 18.125 11.953 1 92.44 5 ASP B CA 1
ATOM 714 C C . ASP B 1 5 ? 4.633 16.656 11.617 1 92.44 5 ASP B C 1
ATOM 716 O O . ASP B 1 5 ? 3.936 15.945 12.336 1 92.44 5 ASP B O 1
ATOM 720 N N . GLU B 1 6 ? 5.133 16.25 10.508 1 94.12 6 GLU B N 1
ATOM 721 C CA . GLU B 1 6 ? 5.094 14.859 10.039 1 94.12 6 GLU B CA 1
ATOM 722 C C . GLU B 1 6 ? 6.191 14.594 9.016 1 94.12 6 GLU B C 1
ATOM 724 O O . GLU B 1 6 ? 6.992 15.484 8.711 1 94.12 6 GLU B O 1
ATOM 729 N N . PHE B 1 7 ? 6.27 13.367 8.617 1 93.81 7 PHE B N 1
ATOM 730 C CA . PHE B 1 7 ? 7.27 12.945 7.645 1 93.81 7 PHE B CA 1
ATOM 731 C C . PHE B 1 7 ? 6.617 12.188 6.492 1 93.81 7 PHE B C 1
ATOM 733 O O . PHE B 1 7 ? 5.91 11.203 6.711 1 93.81 7 PHE B O 1
ATOM 740 N N . ALA B 1 8 ? 6.781 12.703 5.316 1 95.5 8 ALA B N 1
ATOM 741 C CA . ALA B 1 8 ? 6.395 11.969 4.113 1 95.5 8 ALA B CA 1
ATOM 742 C C . ALA B 1 8 ? 7.457 10.938 3.738 1 95.5 8 ALA B C 1
ATOM 744 O O . ALA B 1 8 ? 8.625 11.289 3.543 1 95.5 8 ALA B O 1
ATOM 745 N N . ILE B 1 9 ? 6.988 9.672 3.717 1 96.25 9 ILE B N 1
ATOM 746 C CA . ILE B 1 9 ? 7.863 8.586 3.295 1 96.25 9 ILE B CA 1
ATOM 747 C C . ILE B 1 9 ? 7.473 8.125 1.894 1 96.25 9 ILE B C 1
ATOM 749 O O . ILE B 1 9 ? 6.352 7.648 1.679 1 96.25 9 ILE B O 1
ATOM 753 N N . HIS B 1 10 ? 8.367 8.359 0.928 1 97.44 10 HIS B N 1
ATOM 754 C CA . HIS B 1 10 ? 8.164 7.883 -0.435 1 97.44 10 HIS B CA 1
ATOM 755 C C . HIS B 1 10 ? 8.797 6.508 -0.639 1 97.44 10 HIS B C 1
ATOM 757 O O . HIS B 1 10 ? 10.016 6.363 -0.544 1 97.44 10 HIS B O 1
ATOM 763 N N . LEU B 1 11 ? 7.953 5.559 -0.819 1 97.44 11 LEU B N 1
ATOM 764 C CA . LEU B 1 11 ? 8.414 4.215 -1.139 1 97.44 11 LEU B CA 1
ATOM 765 C C . LEU B 1 11 ? 8.461 3.998 -2.648 1 97.44 11 LEU B C 1
ATOM 767 O O . LEU B 1 11 ? 7.441 4.145 -3.33 1 97.44 11 LEU B O 1
ATOM 771 N N . PHE B 1 12 ? 9.695 3.758 -3.16 1 97.81 12 PHE B N 1
ATOM 772 C CA . PHE B 1 12 ? 9.852 3.322 -4.543 1 97.81 12 PHE B CA 1
ATOM 773 C C . PHE B 1 12 ? 9.875 1.801 -4.629 1 97.81 12 PHE B C 1
ATOM 775 O O . PHE B 1 12 ? 10.75 1.152 -4.051 1 97.81 12 PHE B O 1
ATOM 782 N N . LEU B 1 13 ? 8.859 1.26 -5.273 1 97.69 13 LEU B N 1
ATOM 783 C CA . LEU B 1 13 ? 8.695 -0.189 -5.332 1 97.69 13 LEU B CA 1
ATOM 784 C C . LEU B 1 13 ? 9.102 -0.727 -6.699 1 97.69 13 LEU B C 1
ATOM 786 O O . LEU B 1 13 ? 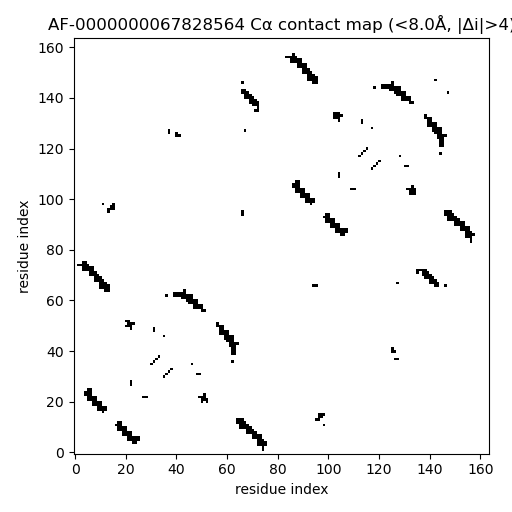9.094 0.01 -7.688 1 97.69 13 LEU B O 1
ATOM 790 N N . ALA B 1 14 ? 9.523 -2.01 -6.68 1 94.69 14 ALA B N 1
ATOM 791 C CA . ALA B 1 14 ? 9.914 -2.676 -7.922 1 94.69 14 ALA B CA 1
ATOM 792 C C . ALA B 1 14 ? 8.836 -2.516 -8.992 1 94.69 14 ALA B C 1
ATOM 794 O O . ALA B 1 14 ? 7.656 -2.338 -8.672 1 94.69 14 ALA B O 1
ATOM 795 N N . ASN B 1 15 ? 9.195 -2.486 -10.227 1 91.81 15 ASN B N 1
ATOM 796 C CA . ASN B 1 15 ? 8.367 -2.523 -11.43 1 91.81 15 ASN B CA 1
ATOM 797 C C . ASN B 1 15 ? 7.586 -1.225 -11.609 1 91.81 15 ASN B C 1
ATOM 799 O O . ASN B 1 15 ? 6.492 -1.227 -12.18 1 91.81 15 ASN B O 1
ATOM 803 N N . GLY B 1 16 ? 8 -0.167 -10.953 1 94.75 16 GLY B N 1
ATOM 804 C CA . GLY B 1 16 ? 7.578 1.156 -11.383 1 94.75 16 GLY B CA 1
ATOM 805 C C . GLY B 1 16 ? 6.566 1.792 -10.453 1 94.75 16 GLY B C 1
ATOM 806 O O . GLY B 1 16 ? 6.02 2.857 -10.75 1 94.75 16 GLY B O 1
ATOM 807 N N . HIS B 1 17 ? 6.324 1.217 -9.25 1 96.81 17 HIS B N 1
ATOM 808 C CA . HIS B 1 17 ? 5.363 1.787 -8.312 1 96.81 17 HIS B CA 1
ATOM 809 C C . HIS B 1 17 ? 6.031 2.793 -7.383 1 96.81 17 HIS B C 1
ATOM 811 O O . HIS B 1 17 ? 7.207 2.646 -7.047 1 96.81 17 HIS B O 1
ATOM 817 N N . ARG B 1 18 ? 5.195 3.838 -7.02 1 96.19 18 ARG B N 1
ATOM 818 C CA . ARG B 1 18 ? 5.602 4.832 -6.031 1 96.19 18 ARG B CA 1
ATOM 819 C C . ARG B 1 18 ? 4.457 5.156 -5.074 1 96.19 18 ARG B C 1
ATOM 821 O O . ARG B 1 18 ? 3.352 5.48 -5.512 1 96.19 18 ARG B O 1
ATOM 828 N N . GLU B 1 19 ? 4.766 4.984 -3.82 1 95.25 19 GLU B N 1
ATOM 829 C CA . GLU B 1 19 ? 3.744 5.258 -2.814 1 95.25 19 GLU B CA 1
ATOM 830 C C . GLU B 1 19 ? 4.266 6.211 -1.743 1 95.25 19 GLU B C 1
ATOM 832 O O . GLU B 1 19 ? 5.465 6.234 -1.457 1 95.25 19 GLU B O 1
ATOM 837 N N . GLU B 1 20 ? 3.322 6.973 -1.281 1 94.5 20 GLU B N 1
ATOM 838 C CA . GLU B 1 20 ? 3.652 7.879 -0.185 1 94.5 20 GLU B CA 1
ATOM 839 C C . GLU B 1 20 ? 2.854 7.539 1.07 1 94.5 20 GLU B C 1
ATOM 841 O O . GLU B 1 20 ? 1.641 7.328 1.003 1 94.5 20 GLU B O 1
ATOM 846 N N . VAL B 1 21 ? 3.641 7.449 2.221 1 93.5 21 VAL B N 1
ATOM 847 C CA . VAL B 1 21 ? 2.988 7.242 3.51 1 93.5 21 VAL B CA 1
ATOM 848 C C . VAL B 1 21 ? 3.492 8.273 4.516 1 93.5 21 VAL B C 1
ATOM 850 O O . VAL B 1 21 ? 4.535 8.898 4.309 1 93.5 21 VAL B O 1
ATOM 853 N N . ARG B 1 22 ? 2.68 8.453 5.516 1 92.38 22 ARG B N 1
ATOM 854 C CA . ARG B 1 22 ? 3.021 9.469 6.512 1 92.38 22 ARG B CA 1
ATOM 855 C C . ARG B 1 22 ? 3.316 8.828 7.863 1 92.38 22 ARG B C 1
ATOM 857 O O . ARG B 1 22 ? 2.619 7.902 8.281 1 92.38 22 ARG B O 1
ATOM 864 N N . PHE B 1 23 ? 4.398 9.273 8.414 1 92.5 23 PHE B N 1
ATOM 865 C CA . PHE B 1 23 ? 4.73 8.961 9.797 1 92.5 23 PHE B CA 1
ATOM 866 C C . PHE B 1 23 ? 4.695 10.219 10.664 1 92.5 23 PHE B C 1
ATOM 868 O O . PHE B 1 23 ? 5.133 11.289 10.227 1 92.5 23 PHE B O 1
ATOM 875 N N . MET B 1 24 ? 4.16 10.031 11.844 1 89.69 24 MET B N 1
ATOM 876 C CA . MET B 1 24 ? 4.043 11.18 12.734 1 89.69 24 MET B CA 1
ATOM 877 C C . MET B 1 24 ? 5.414 11.633 13.227 1 89.69 24 MET B C 1
ATOM 879 O O . MET B 1 24 ? 5.648 12.828 13.414 1 89.69 24 MET B O 1
ATOM 883 N N . THR B 1 25 ? 6.387 10.766 13.43 1 92.44 25 THR B N 1
ATOM 884 C CA . THR B 1 25 ? 7.727 11.102 13.906 1 92.44 25 THR B CA 1
ATOM 885 C C . THR B 1 25 ? 8.789 10.336 13.109 1 92.44 25 THR B C 1
ATOM 887 O O . THR B 1 25 ? 8.508 9.266 12.562 1 92.44 25 THR B O 1
ATOM 890 N N . ILE B 1 26 ? 9.922 10.875 13.102 1 94.62 26 ILE B N 1
ATOM 891 C CA . ILE B 1 26 ? 11.039 10.227 12.422 1 94.62 26 ILE B CA 1
ATOM 892 C C . ILE B 1 26 ? 11.406 8.938 13.148 1 94.62 26 ILE B C 1
ATOM 894 O O . ILE B 1 26 ? 11.812 7.957 12.523 1 94.62 26 ILE B O 1
ATOM 898 N N . GLN B 1 27 ? 11.289 8.961 14.469 1 96 27 GLN B N 1
ATOM 899 C CA . GLN B 1 27 ? 11.602 7.789 15.281 1 96 27 GLN B CA 1
ATOM 900 C C . GLN B 1 27 ? 10.711 6.609 14.898 1 96 27 GLN B C 1
ATOM 902 O O . GLN B 1 27 ? 11.18 5.469 14.852 1 96 27 GLN B O 1
ATOM 907 N N . ASP B 1 28 ? 9.43 6.875 14.641 1 94.06 28 ASP B N 1
ATOM 908 C CA . ASP B 1 28 ? 8.516 5.816 14.227 1 94.06 28 ASP B CA 1
ATOM 909 C C . ASP B 1 28 ? 8.961 5.188 12.906 1 94.06 28 ASP B C 1
ATOM 911 O O . ASP B 1 28 ? 8.914 3.965 12.75 1 94.06 28 ASP B O 1
ATOM 915 N N . PHE B 1 29 ? 9.398 6.059 12.023 1 95.81 29 PHE B N 1
ATOM 916 C CA . PHE B 1 29 ? 9.914 5.543 10.758 1 95.81 29 PHE B CA 1
ATOM 917 C C . PHE B 1 29 ? 11.164 4.707 10.977 1 95.81 29 PHE B C 1
ATOM 919 O O . PHE B 1 29 ? 11.281 3.604 10.438 1 95.81 29 PHE B O 1
ATOM 926 N N . GLN B 1 30 ? 12.07 5.266 11.758 1 97.38 30 GLN B N 1
ATOM 927 C CA . GLN B 1 30 ? 13.344 4.594 11.992 1 97.38 30 GLN B CA 1
ATOM 928 C C . GLN B 1 30 ? 13.133 3.229 12.641 1 97.38 30 GLN B C 1
ATOM 930 O O . GLN B 1 30 ? 13.812 2.26 12.297 1 97.38 30 GLN B O 1
ATOM 935 N N . LYS B 1 31 ? 12.227 3.166 13.516 1 97.44 31 LYS B N 1
ATOM 936 C CA . LYS B 1 31 ? 11.898 1.89 14.148 1 97.44 31 LYS B CA 1
ATOM 937 C C . LYS B 1 31 ? 11.391 0.88 13.125 1 97.44 31 LYS B C 1
ATOM 939 O O . LYS B 1 31 ? 11.859 -0.261 13.086 1 97.44 31 LYS B O 1
ATOM 944 N N . TRP B 1 32 ? 10.469 1.316 12.273 1 97.56 32 TRP B N 1
ATOM 945 C CA . TRP B 1 32 ? 9.914 0.441 11.242 1 97.56 32 TRP B CA 1
ATOM 946 C C . TRP B 1 32 ? 11 0.002 10.266 1 97.56 32 TRP B C 1
ATOM 948 O O . TRP B 1 32 ? 11.086 -1.177 9.914 1 97.56 32 TRP B O 1
ATOM 958 N N . TYR B 1 33 ? 11.789 0.917 9.875 1 98.25 33 TYR B N 1
ATOM 959 C CA . TYR B 1 33 ? 12.859 0.661 8.922 1 98.25 33 TYR B CA 1
ATOM 960 C C . TYR B 1 33 ? 13.859 -0.343 9.477 1 98.25 33 TYR B C 1
ATOM 962 O O . TYR B 1 33 ? 14.18 -1.338 8.82 1 98.25 33 TYR B O 1
ATOM 970 N N . SER B 1 34 ? 14.273 -0.154 10.727 1 98.44 34 SER B N 1
ATOM 971 C CA . SER B 1 34 ? 15.336 -0.958 11.328 1 98.44 34 SER B CA 1
ATOM 972 C C . SER B 1 34 ? 14.812 -2.322 11.766 1 98.44 34 SER B C 1
ATOM 974 O O . SER B 1 34 ? 15.539 -3.32 11.695 1 98.44 34 SER B O 1
ATOM 976 N N . ASN B 1 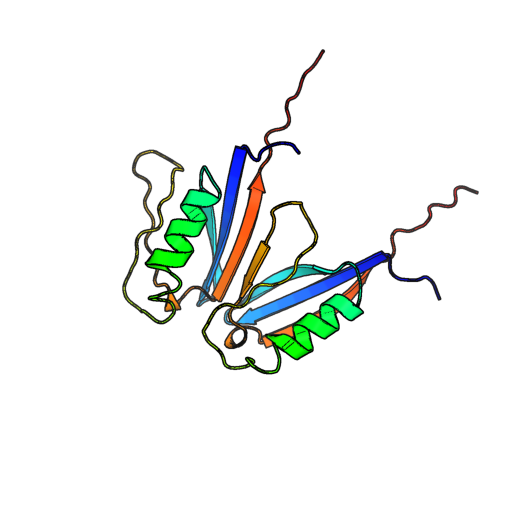35 ? 13.531 -2.385 12.234 1 98.06 35 ASN B N 1
ATOM 977 C CA . ASN B 1 35 ? 13.008 -3.619 12.812 1 98.06 35 ASN B CA 1
ATOM 978 C C . ASN B 1 35 ? 12.336 -4.488 11.758 1 98.06 35 ASN B C 1
ATOM 980 O O . ASN B 1 35 ? 12.266 -5.711 11.906 1 98.06 35 ASN B O 1
ATOM 984 N N . GLU B 1 36 ? 11.82 -3.824 10.719 1 98 36 GLU B N 1
ATOM 985 C CA . GLU B 1 36 ? 11.031 -4.586 9.758 1 98 36 GLU B CA 1
ATOM 986 C C . GLU B 1 36 ? 11.719 -4.637 8.391 1 98 36 GLU B C 1
ATOM 988 O O . GLU B 1 36 ? 11.977 -5.719 7.863 1 98 36 GLU B O 1
ATOM 993 N N . VAL B 1 37 ? 12.094 -3.543 7.844 1 98.44 37 VAL B N 1
ATOM 994 C CA . VAL B 1 37 ? 12.586 -3.486 6.469 1 98.44 37 VAL B CA 1
ATOM 995 C C . VAL B 1 37 ? 13.984 -4.086 6.395 1 98.44 37 VAL B C 1
ATOM 997 O O . VAL B 1 37 ? 14.234 -5.004 5.609 1 98.44 37 VAL B O 1
ATOM 1000 N N . VAL B 1 38 ? 14.844 -3.645 7.246 1 98.62 38 VAL B N 1
ATOM 1001 C CA . VAL B 1 38 ? 16.25 -4.012 7.145 1 98.62 38 VAL B CA 1
ATOM 1002 C C . VAL B 1 38 ? 16.406 -5.512 7.375 1 98.62 38 VAL B C 1
ATOM 1004 O O . VAL B 1 38 ? 16.969 -6.219 6.527 1 98.62 38 VAL B O 1
ATOM 1007 N N . PRO B 1 39 ? 15.93 -6.098 8.516 1 98.69 39 PRO B N 1
ATOM 1008 C CA . PRO B 1 39 ? 16.156 -7.523 8.742 1 98.69 39 PRO B CA 1
ATOM 1009 C C . PRO B 1 39 ? 15.461 -8.406 7.703 1 98.69 39 PRO B C 1
ATOM 1011 O O . PRO B 1 39 ? 15.859 -9.555 7.5 1 98.69 39 PRO B O 1
ATOM 1014 N N . LYS B 1 40 ? 14.469 -7.891 7.07 1 98.38 40 LYS B N 1
ATOM 1015 C CA . LYS B 1 40 ? 13.68 -8.672 6.121 1 98.38 40 LYS B CA 1
ATOM 1016 C C . LYS B 1 40 ? 13.852 -8.148 4.699 1 98.38 40 LYS B C 1
ATOM 1018 O O . LYS B 1 40 ? 12.953 -8.289 3.869 1 98.38 40 LYS B O 1
ATOM 1023 N N . HIS B 1 41 ? 14.953 -7.5 4.359 1 97.62 41 HIS B N 1
ATOM 1024 C CA . HIS B 1 41 ? 15.18 -6.734 3.141 1 97.62 41 HIS B CA 1
ATOM 1025 C C . HIS B 1 41 ? 14.938 -7.586 1.899 1 97.62 41 HIS B C 1
ATOM 1027 O O . HIS B 1 41 ? 14.555 -7.066 0.85 1 97.62 41 HIS B O 1
ATOM 1033 N N . ASP B 1 42 ? 15.109 -8.938 1.944 1 97.81 42 ASP B N 1
ATOM 1034 C CA . ASP B 1 42 ? 14.945 -9.789 0.767 1 97.81 42 ASP B CA 1
ATOM 1035 C C . ASP B 1 42 ? 13.664 -10.609 0.858 1 97.81 42 ASP B C 1
ATOM 1037 O O . ASP B 1 42 ? 13.414 -11.484 0.022 1 97.81 42 ASP B O 1
ATOM 1041 N N . SER B 1 43 ? 12.844 -10.375 1.883 1 97.75 43 SER B N 1
ATOM 1042 C CA . SER B 1 43 ? 11.641 -11.172 2.117 1 97.75 43 SER B CA 1
ATOM 1043 C C . SER B 1 43 ? 10.578 -10.891 1.067 1 97.75 43 SER B C 1
ATOM 1045 O O . SER B 1 43 ? 10.344 -9.734 0.709 1 97.75 43 SER B O 1
ATOM 1047 N N . GLN B 1 44 ? 9.953 -11.969 0.586 1 97.25 44 GLN B N 1
ATOM 1048 C CA . GLN B 1 44 ? 8.82 -11.867 -0.321 1 97.25 44 GLN B CA 1
ATOM 1049 C C . GLN B 1 44 ? 7.5 -11.891 0.447 1 97.25 44 GLN B C 1
ATOM 1051 O O . GLN B 1 44 ? 6.426 -11.797 -0.151 1 97.25 44 GLN B O 1
ATOM 1056 N N . GLU B 1 45 ? 7.617 -12 1.72 1 97 45 GLU B N 1
ATOM 1057 C CA . GLU B 1 45 ? 6.43 -11.93 2.564 1 97 45 GLU B CA 1
ATOM 1058 C C . GLU B 1 45 ? 6.074 -10.477 2.893 1 97 45 GLU B C 1
ATOM 1060 O O . GLU B 1 45 ? 6.961 -9.625 3.004 1 97 45 GLU B O 1
ATOM 1065 N N . PHE B 1 46 ? 4.809 -10.273 3.029 1 97.69 46 PHE B N 1
ATOM 1066 C CA . PHE B 1 46 ? 4.348 -8.922 3.307 1 97.69 46 PHE B CA 1
ATOM 1067 C C . PHE B 1 46 ? 4.699 -8.508 4.734 1 97.69 46 PHE B C 1
ATOM 1069 O O . PHE B 1 46 ? 4.594 -9.32 5.66 1 97.69 46 PHE B O 1
ATOM 1076 N N . ILE B 1 47 ? 5.07 -7.25 4.883 1 97.81 47 ILE B N 1
ATOM 1077 C CA . ILE B 1 47 ? 5.133 -6.609 6.191 1 97.81 47 ILE B CA 1
ATOM 1078 C C . ILE B 1 47 ? 4.191 -5.406 6.223 1 97.81 47 ILE B C 1
ATOM 1080 O O . ILE B 1 47 ? 3.93 -4.789 5.188 1 97.81 47 ILE B O 1
ATOM 1084 N N . SER B 1 48 ? 3.676 -5.125 7.406 1 95.38 48 SER B N 1
ATOM 1085 C CA . SER B 1 48 ? 2.797 -3.975 7.578 1 95.38 48 SER B CA 1
ATOM 1086 C C . SER B 1 48 ? 3.592 -2.676 7.645 1 95.38 48 SER B C 1
ATOM 1088 O O . SER B 1 48 ? 4.664 -2.629 8.25 1 95.38 48 SER B O 1
ATOM 1090 N N . VAL B 1 49 ? 3.08 -1.646 6.969 1 94.56 49 VAL B N 1
ATOM 1091 C CA . VAL B 1 49 ? 3.617 -0.295 7.098 1 94.56 49 VAL B CA 1
ATOM 1092 C C . VAL B 1 49 ? 2.785 0.498 8.102 1 94.56 49 VAL B C 1
ATOM 1094 O O . VAL B 1 49 ? 1.587 0.709 7.895 1 94.56 49 VAL B O 1
ATOM 1097 N N . PRO B 1 50 ? 3.369 0.913 9.203 1 84.06 50 PRO B N 1
ATOM 1098 C CA . PRO B 1 50 ? 2.621 1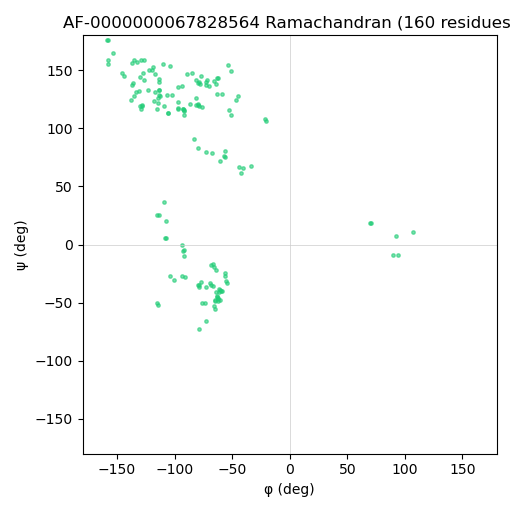.643 10.234 1 84.06 50 PRO B CA 1
ATOM 1099 C C . PRO B 1 50 ? 2.18 3.027 9.766 1 84.06 50 PRO B C 1
ATOM 1101 O O . PRO B 1 50 ? 2.844 4.023 10.062 1 84.06 50 PRO B O 1
ATOM 1104 N N . ILE B 1 51 ? 1.152 3.191 8.992 1 75.56 51 ILE B N 1
ATOM 1105 C CA . ILE B 1 51 ? 0.754 4.465 8.406 1 75.56 51 ILE B CA 1
ATOM 1106 C C . ILE B 1 51 ? -0.271 5.152 9.305 1 75.56 51 ILE B C 1
ATOM 1108 O O . ILE B 1 51 ? -0.939 4.492 10.109 1 75.56 51 ILE B O 1
ATOM 1112 N N . ARG B 1 52 ? -0.189 6.461 9.562 1 67.75 52 ARG B N 1
ATOM 1113 C CA . ARG B 1 52 ? -1.059 7.289 10.383 1 67.75 52 ARG B CA 1
ATOM 1114 C C . ARG B 1 52 ? -1.917 8.211 9.523 1 67.75 52 ARG B C 1
ATOM 1116 O O . ARG B 1 52 ? -2.516 9.164 10.031 1 67.75 52 ARG B O 1
ATOM 1123 N N . ASN B 1 53 ? -2.164 8.008 8.289 1 64.19 53 ASN B N 1
ATOM 1124 C CA . ASN B 1 53 ? -2.875 9.031 7.535 1 64.19 53 ASN B CA 1
ATOM 1125 C C . ASN B 1 53 ? -4.352 9.094 7.926 1 64.19 53 ASN B C 1
ATOM 1127 O O . ASN B 1 53 ? -4.809 10.086 8.492 1 64.19 53 ASN B O 1
ATOM 1131 N N . ILE B 1 54 ? -5.098 8.086 7.656 1 65 54 ILE B N 1
ATOM 1132 C CA . ILE B 1 54 ? -6.535 8.031 7.902 1 65 54 ILE B CA 1
ATOM 1133 C C . ILE B 1 54 ? -6.855 6.84 8.805 1 65 54 ILE B C 1
ATOM 1135 O O . ILE B 1 54 ? -6.238 5.777 8.688 1 65 54 ILE B O 1
ATOM 1139 N N . GLN B 1 55 ? -7.641 7.23 9.734 1 68.81 55 GLN B N 1
ATOM 1140 C CA . GLN B 1 55 ? -8.078 6.137 10.594 1 68.81 55 GLN B CA 1
ATOM 1141 C C . GLN B 1 55 ? -8.523 4.934 9.766 1 68.81 55 GLN B C 1
ATOM 1143 O O . GLN B 1 55 ? -9.32 5.07 8.836 1 68.81 55 GLN B O 1
ATOM 1148 N N . GLY B 1 56 ? -7.91 3.75 10.016 1 78 56 GLY B N 1
ATOM 1149 C CA . GLY B 1 56 ? -8.32 2.525 9.344 1 78 56 GLY B CA 1
ATOM 1150 C C . GLY B 1 56 ? -7.508 2.234 8.094 1 78 56 GLY B C 1
ATOM 1151 O O . GLY B 1 56 ? -7.672 1.182 7.469 1 78 56 GLY B O 1
ATOM 1152 N N . GLU B 1 57 ? -6.723 3.186 7.738 1 85.75 57 GLU B N 1
ATOM 1153 C CA . GLU B 1 57 ? -5.863 2.951 6.578 1 85.75 57 GLU B CA 1
ATOM 1154 C C . GLU B 1 57 ? -4.645 2.111 6.953 1 85.75 57 GLU B C 1
ATOM 1156 O O . GLU B 1 57 ? -4.074 2.283 8.031 1 85.75 57 GLU B O 1
ATOM 1161 N N . TYR B 1 58 ? -4.289 1.188 6.07 1 91.31 58 TYR B N 1
ATOM 1162 C CA . TYR B 1 58 ? -3.002 0.531 6.273 1 91.31 58 TYR B CA 1
ATOM 1163 C C . TYR B 1 58 ? -2.428 0.034 4.949 1 91.31 58 TYR B C 1
ATOM 1165 O O . TYR B 1 58 ? -3.125 0.015 3.934 1 91.31 58 TYR B O 1
ATOM 1173 N N . MET B 1 59 ? -1.16 -0.276 4.992 1 94.81 59 MET B N 1
ATOM 1174 C CA . MET B 1 59 ? -0.424 -0.742 3.818 1 94.81 59 MET B CA 1
ATOM 1175 C C . MET B 1 59 ? 0.485 -1.913 4.176 1 94.81 59 MET B C 1
ATOM 1177 O O . MET B 1 59 ? 1.044 -1.957 5.273 1 94.81 59 MET B O 1
ATOM 1181 N N . VAL B 1 60 ? 0.464 -2.914 3.27 1 97.5 60 VAL B N 1
ATOM 1182 C CA . VAL B 1 60 ? 1.471 -3.967 3.365 1 97.5 60 VAL B CA 1
ATOM 1183 C C . VAL B 1 60 ? 2.352 -3.955 2.117 1 97.5 60 VAL B C 1
ATOM 1185 O O . VAL B 1 60 ? 1.897 -3.58 1.034 1 97.5 60 VAL B O 1
ATOM 1188 N N . VAL B 1 61 ? 3.576 -4.297 2.322 1 98.19 61 VAL B N 1
ATOM 1189 C CA . VAL B 1 61 ? 4.543 -4.277 1.229 1 98.19 61 VAL B CA 1
ATOM 1190 C C . VAL B 1 61 ? 5.523 -5.438 1.389 1 98.19 61 VAL B C 1
ATOM 1192 O O . VAL B 1 61 ? 5.801 -5.879 2.508 1 98.19 61 VAL B O 1
ATOM 1195 N N . ARG B 1 62 ? 5.941 -5.992 0.258 1 98.5 62 ARG B N 1
ATOM 1196 C CA . ARG B 1 62 ? 7.082 -6.902 0.293 1 98.5 62 ARG B CA 1
ATOM 1197 C C . ARG B 1 62 ? 8.391 -6.133 0.425 1 98.5 62 ARG B C 1
ATOM 1199 O O . ARG B 1 62 ? 8.727 -5.316 -0.437 1 98.5 62 ARG B O 1
ATOM 1206 N N . PRO B 1 63 ? 9.133 -6.383 1.548 1 98.5 63 PRO B N 1
ATOM 1207 C CA . PRO B 1 63 ? 10.391 -5.648 1.691 1 98.5 63 PRO B CA 1
ATOM 1208 C C . PRO B 1 63 ? 11.312 -5.809 0.482 1 98.5 63 PRO B C 1
ATOM 1210 O O . PRO B 1 63 ? 11.977 -4.852 0.08 1 98.5 63 PRO B O 1
ATOM 1213 N N . SER B 1 64 ? 11.289 -7.004 -0.178 1 98.25 64 SER B N 1
ATOM 1214 C CA . SER B 1 64 ? 12.148 -7.289 -1.325 1 98.25 64 SER B CA 1
ATOM 1215 C C . SER B 1 64 ? 11.766 -6.422 -2.523 1 98.25 64 SER B C 1
ATOM 1217 O O . SER B 1 64 ? 12.555 -6.277 -3.465 1 98.25 64 SER B O 1
ATOM 1219 N N . ALA B 1 65 ? 10.57 -5.828 -2.484 1 97.94 65 ALA B N 1
ATOM 1220 C CA . ALA B 1 65 ? 10.102 -5.016 -3.605 1 97.94 65 ALA B CA 1
ATOM 1221 C C . ALA B 1 65 ? 10.469 -3.549 -3.414 1 97.94 65 ALA B C 1
ATOM 1223 O O . ALA B 1 65 ? 10.297 -2.734 -4.324 1 97.94 65 ALA B O 1
ATOM 1224 N N . ILE B 1 66 ? 10.953 -3.17 -2.24 1 98.06 66 ILE B N 1
ATOM 1225 C CA . ILE B 1 66 ? 11.367 -1.794 -1.992 1 98.06 66 ILE B CA 1
ATOM 1226 C C . ILE B 1 66 ? 12.75 -1.553 -2.605 1 98.06 66 ILE B C 1
ATOM 1228 O O . ILE B 1 66 ? 13.727 -2.186 -2.213 1 98.06 66 ILE B O 1
ATOM 1232 N N . VAL B 1 67 ? 12.828 -0.596 -3.559 1 97.88 67 VAL B N 1
ATOM 1233 C CA . VAL B 1 67 ? 14.086 -0.377 -4.254 1 97.88 67 VAL B CA 1
ATOM 1234 C C . VAL B 1 67 ? 14.758 0.894 -3.73 1 97.88 67 VAL B C 1
ATOM 1236 O O . VAL B 1 67 ? 15.977 1.034 -3.797 1 97.88 67 VAL B O 1
ATOM 1239 N N . ALA B 1 68 ? 13.93 1.833 -3.223 1 98.44 68 ALA B N 1
ATOM 1240 C CA . ALA B 1 68 ? 14.438 3.064 -2.627 1 98.44 68 ALA B CA 1
ATOM 1241 C C . ALA B 1 68 ? 13.414 3.674 -1.668 1 98.44 68 ALA B C 1
ATOM 1243 O O . ALA B 1 68 ? 12.219 3.393 -1.764 1 98.44 68 ALA B O 1
ATOM 1244 N N . ILE B 1 69 ? 13.938 4.457 -0.735 1 98.38 69 ILE B N 1
ATOM 1245 C CA . ILE B 1 69 ? 13.109 5.207 0.204 1 98.38 69 ILE B CA 1
ATOM 1246 C C . ILE B 1 69 ? 13.609 6.648 0.295 1 98.38 69 ILE B C 1
ATOM 1248 O O . ILE B 1 69 ? 14.812 6.891 0.428 1 98.38 69 ILE B O 1
ATOM 1252 N N . ARG B 1 70 ? 12.672 7.609 0.175 1 98.56 70 ARG B N 1
ATOM 1253 C CA . ARG B 1 70 ? 12.945 9.023 0.411 1 98.56 70 ARG B CA 1
ATOM 1254 C C . ARG B 1 70 ? 12.109 9.555 1.571 1 98.56 70 ARG B C 1
ATOM 1256 O O . ARG B 1 70 ? 10.898 9.344 1.623 1 98.56 70 ARG B O 1
ATOM 1263 N N . VAL B 1 71 ? 12.812 10.086 2.525 1 97.88 71 VAL B N 1
ATOM 1264 C CA . VAL B 1 71 ? 12.172 10.672 3.697 1 97.88 71 VAL B CA 1
ATOM 1265 C C . VAL B 1 71 ? 12.172 12.195 3.578 1 97.88 71 VAL B C 1
ATOM 1267 O O . VAL B 1 71 ? 13.219 12.805 3.348 1 97.88 71 VAL B O 1
ATOM 1270 N N . GLU B 1 72 ? 10.977 12.734 3.764 1 97.19 72 GLU B N 1
ATOM 1271 C CA . GLU B 1 72 ? 10.836 14.188 3.66 1 97.19 72 GLU B CA 1
ATOM 1272 C C . GLU B 1 72 ? 10.109 14.758 4.875 1 97.19 72 GLU B C 1
ATOM 1274 O O . GLU B 1 72 ? 8.938 14.445 5.109 1 97.19 72 GLU B O 1
ATOM 1279 N N . PRO B 1 73 ? 10.781 15.664 5.738 1 96.06 73 PRO B N 1
ATOM 1280 C CA . PRO B 1 73 ? 10.031 16.359 6.781 1 96.06 73 PRO B CA 1
ATOM 1281 C C . PRO B 1 73 ? 8.969 17.312 6.211 1 96.06 73 PRO B C 1
ATOM 1283 O O . PRO B 1 73 ? 9.195 17.938 5.18 1 96.06 73 PRO B O 1
ATOM 1286 N N . ILE B 1 74 ? 7.801 17.328 6.801 1 93.44 74 ILE B N 1
ATOM 1287 C CA . ILE B 1 74 ? 6.711 18.219 6.418 1 93.44 74 ILE B CA 1
ATOM 1288 C C . ILE B 1 74 ? 6.434 19.203 7.547 1 93.44 74 ILE B C 1
ATOM 1290 O O . ILE B 1 74 ? 6.285 18.812 8.703 1 93.44 74 ILE B O 1
ATOM 1294 N N . PHE B 1 75 ? 6.387 20.562 7.215 1 92.56 75 PHE B N 1
ATOM 1295 C CA . PHE B 1 75 ? 6.113 21.625 8.164 1 92.56 75 PHE B CA 1
ATOM 1296 C C . PHE B 1 75 ? 4.805 22.328 7.824 1 92.56 75 PHE B C 1
ATOM 1298 O O . PHE B 1 75 ? 4.582 22.719 6.676 1 92.56 75 PHE B O 1
ATOM 1305 N N . PHE B 1 76 ? 3.779 22.312 8.617 1 84.75 76 PHE B N 1
ATOM 1306 C CA . PHE B 1 76 ? 2.516 22.984 8.367 1 84.75 76 PHE B CA 1
ATOM 1307 C C . PHE B 1 76 ? 2.619 24.469 8.711 1 84.75 76 PHE B C 1
ATOM 1309 O O . PHE B 1 76 ? 3.234 24.844 9.711 1 84.75 76 PHE B O 1
ATOM 1316 N N . GLY B 1 77 ? 3.154 25.438 7.816 1 69.12 77 GLY B N 1
ATOM 1317 C CA . GLY B 1 77 ? 3.273 26.891 7.965 1 69.12 77 GLY B CA 1
ATOM 1318 C C . GLY B 1 77 ? 2.316 27.469 8.992 1 69.12 77 GLY B C 1
ATOM 1319 O O . GLY B 1 77 ? 1.22 26.938 9.188 1 69.12 77 GLY B O 1
ATOM 1320 N N . SER B 1 78 ? 2.896 27.875 10.109 1 57 78 SER B N 1
ATOM 1321 C CA . SER B 1 78 ? 2.109 28.844 10.883 1 57 78 SER B CA 1
ATOM 1322 C C . SER B 1 78 ? 1.771 30.062 10.047 1 57 78 SER B C 1
ATOM 1324 O O . SER B 1 78 ? 2.666 30.719 9.508 1 57 78 SER B O 1
ATOM 1326 N N . VAL B 1 79 ? 0.813 30.219 9.039 1 49.09 79 VAL B N 1
ATOM 1327 C CA . VAL B 1 79 ? 0.323 31.547 8.703 1 49.09 79 VAL B CA 1
ATOM 1328 C C . VAL B 1 79 ? 0.278 32.406 9.961 1 49.09 79 VAL B C 1
ATOM 1330 O O . VAL B 1 79 ? -0.528 32.156 10.859 1 49.09 79 VAL B O 1
ATOM 1333 N N . GLU B 1 80 ? 1.34 32.812 10.617 1 42.03 80 GLU B N 1
ATOM 1334 C CA . GLU B 1 80 ? 1.192 34.031 11.406 1 42.03 80 GLU B CA 1
ATOM 1335 C C . GLU B 1 80 ? 0.714 35.188 10.539 1 42.03 80 GLU B C 1
ATOM 1337 O O . GLU B 1 80 ? 1.396 35.594 9.586 1 42.03 80 GLU B O 1
ATOM 1342 N N . ARG B 1 81 ? -0.561 35.281 10.258 1 39.59 81 ARG B N 1
ATOM 1343 C CA . ARG B 1 81 ? -1.132 36.594 10.086 1 39.59 81 ARG B CA 1
ATOM 1344 C C . ARG B 1 81 ? -0.638 37.562 11.172 1 39.59 81 ARG B C 1
ATOM 1346 O O . ARG B 1 81 ? -0.99 37.406 12.344 1 39.59 81 ARG B O 1
ATOM 1353 N N . MET B 1 82 ? 0.676 37.938 11.234 1 33.81 82 MET B N 1
ATOM 1354 C CA . MET B 1 82 ? 0.699 39.375 11.5 1 33.81 82 MET B CA 1
ATOM 1355 C C . MET B 1 82 ? 0.043 40.156 10.367 1 33.81 82 MET B C 1
ATOM 1357 O O . MET B 1 82 ? 0.084 39.719 9.211 1 33.81 82 MET B O 1
#

Nearest PDB structures (foldseek):
  5i8j-assembly1_B  TM=4.033E-01  e=4.856E+00  Escherichia phage RB69
  5j7k-assembly2_B  TM=4.922E-01  e=2.969E+00  synthetic construct
  3w21-assembly1_B  TM=4.199E-01  e=5.550E+00  Burkholderia ambifaria AMMD